Protein AF-A0A9D5V7W6-F1 (afdb_monomer_lite)

Sequence (178 aa):
IGIPRAETVILGLRWGMDGLFDPDGTLIDNRDNGSITAALDDLIGRLHAAGKQVILIGPVAEPGWKIASIIGRRLSFGHPVESSHSAEEATFWPMVDFMKRFGSAIRHFEKRDDLVFVRPDRVQCHQDRCEFLVDGHALFADDTHLAAGELFRYRAMFEAALSPQPGGTNAPRHATRD

Foldseek 3Di:
DPPLPAQEDEDDDAQPDDFDADPVRDGDDCQLNPVVLVVVVVVVVVCVVSNHAYEYEAHADFLQFFLCVVQVVCVVVVHDQVPPVDPSNDQKDFVVVVCNNHVVSVVVVVPDPRHHYFYVQVLQDDDGIRGQADPNDGQANGRGHGDPVNCVSRVVRVCVRPDDDVPPPPDPPDDDDD

Radius of gyration: 19.85 Å; chains: 1; bounding box: 48×43×70 Å

Structure (mmCIF, N/CA/C/O backbone):
data_AF-A0A9D5V7W6-F1
#
_entry.id   AF-A0A9D5V7W6-F1
#
loop_
_atom_site.group_PDB
_atom_site.id
_atom_site.type_symbol
_atom_site.label_atom_id
_atom_site.label_alt_id
_atom_site.label_comp_id
_atom_site.label_asym_id
_atom_site.label_entity_id
_atom_site.label_seq_id
_atom_site.pdbx_PDB_ins_code
_atom_site.Cartn_x
_atom_site.Cartn_y
_atom_site.Cartn_z
_atom_site.occupancy
_atom_site.B_iso_or_equiv
_atom_site.auth_seq_id
_atom_site.auth_comp_id
_atom_site.auth_asym_id
_atom_site.auth_atom_id
_atom_site.pdbx_PDB_model_num
ATOM 1 N N . ILE A 1 1 ? -17.365 9.441 13.542 1.00 54.44 1 ILE A N 1
ATOM 2 C CA . ILE A 1 1 ? -17.509 8.886 12.172 1.00 54.44 1 ILE A CA 1
ATOM 3 C C . ILE A 1 1 ? -18.774 8.034 12.152 1.00 54.44 1 ILE A C 1
ATOM 5 O O . ILE A 1 1 ? -18.866 7.088 12.923 1.00 54.44 1 ILE A O 1
ATOM 9 N N . GLY A 1 2 ? -19.787 8.429 11.376 1.00 55.78 2 GLY A N 1
ATOM 10 C CA . GLY A 1 2 ? -21.109 7.795 11.378 1.00 55.78 2 GLY A CA 1
ATOM 11 C C . GLY A 1 2 ? -21.238 6.712 10.311 1.00 55.78 2 GLY A C 1
ATOM 12 O O . GLY A 1 2 ? -21.860 6.950 9.285 1.00 55.78 2 GLY A O 1
ATOM 13 N N . ILE A 1 3 ? -20.674 5.525 10.554 1.00 72.38 3 ILE A N 1
ATOM 14 C CA . ILE A 1 3 ? -20.956 4.317 9.755 1.00 72.38 3 ILE A CA 1
ATOM 15 C C . ILE A 1 3 ? -21.682 3.322 10.677 1.00 72.38 3 ILE A C 1
ATOM 17 O O . ILE A 1 3 ? -21.074 2.381 11.191 1.00 72.38 3 ILE A O 1
ATOM 21 N N . PRO A 1 4 ? -22.968 3.564 10.997 1.00 73.38 4 PRO A N 1
ATOM 22 C CA . PRO A 1 4 ? -23.631 2.915 12.129 1.00 73.38 4 PRO A CA 1
ATOM 23 C C . PRO A 1 4 ? -23.797 1.403 11.953 1.00 73.38 4 PRO A C 1
ATOM 25 O O . PRO A 1 4 ? -23.795 0.687 12.945 1.00 73.38 4 PRO A O 1
ATOM 28 N N . ARG A 1 5 ? -23.888 0.911 10.711 1.00 85.31 5 ARG A N 1
ATOM 29 C CA . ARG A 1 5 ? -24.142 -0.508 10.405 1.00 85.31 5 ARG A CA 1
ATOM 30 C C . ARG A 1 5 ? -22.902 -1.338 10.070 1.00 85.31 5 ARG A C 1
ATOM 32 O O . ARG A 1 5 ? -23.024 -2.549 9.969 1.00 85.31 5 ARG A O 1
ATOM 39 N N . ALA A 1 6 ? -21.741 -0.720 9.856 1.00 88.50 6 ALA A N 1
ATOM 40 C CA . ALA A 1 6 ? -20.522 -1.484 9.596 1.00 88.50 6 ALA A CA 1
ATOM 41 C C . ALA A 1 6 ? -19.949 -1.986 10.921 1.00 88.50 6 ALA A C 1
ATOM 43 O O . ALA A 1 6 ? -19.787 -1.187 11.836 1.00 88.50 6 ALA A O 1
ATOM 44 N N . GLU A 1 7 ? -19.637 -3.270 11.036 1.00 92.31 7 GLU A N 1
ATOM 45 C CA . GLU A 1 7 ? -18.914 -3.821 12.195 1.00 92.31 7 GLU A CA 1
ATOM 46 C C . GLU A 1 7 ? -17.401 -3.776 11.961 1.00 92.31 7 GLU A C 1
ATOM 48 O O . GLU A 1 7 ? -16.636 -3.427 12.858 1.00 92.31 7 GLU A O 1
ATOM 53 N N . THR A 1 8 ? -16.990 -4.025 10.718 1.00 94.12 8 THR A N 1
ATOM 54 C CA . THR A 1 8 ? -15.598 -4.004 10.269 1.00 94.12 8 THR A CA 1
ATOM 55 C C . THR A 1 8 ? -15.379 -2.859 9.286 1.00 94.12 8 THR A C 1
ATOM 57 O O . THR A 1 8 ? -16.199 -2.624 8.396 1.00 94.12 8 THR A O 1
ATOM 60 N N . VAL A 1 9 ? -14.257 -2.157 9.424 1.00 95.56 9 VAL A N 1
ATOM 61 C CA . VAL A 1 9 ? -13.797 -1.130 8.485 1.00 95.56 9 VAL A CA 1
ATOM 62 C C . VAL A 1 9 ? -12.452 -1.555 7.914 1.00 95.56 9 VAL A C 1
ATOM 64 O O . VAL A 1 9 ? -11.508 -1.816 8.657 1.00 95.56 9 VAL A O 1
A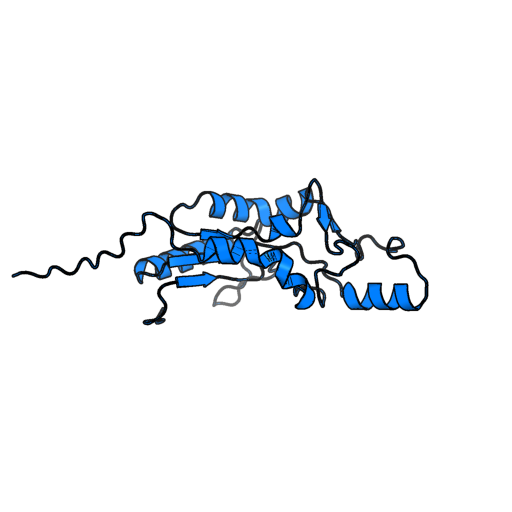TOM 67 N N . ILE A 1 10 ? -12.371 -1.615 6.586 1.00 96.50 10 ILE A N 1
ATOM 68 C CA . ILE A 1 10 ? -11.136 -1.915 5.862 1.00 96.50 10 ILE A CA 1
ATOM 69 C C . ILE A 1 10 ? -10.537 -0.595 5.387 1.00 96.50 10 ILE A C 1
ATOM 71 O O . ILE A 1 10 ? -11.174 0.150 4.642 1.00 96.50 10 ILE A O 1
ATOM 75 N N . LEU A 1 11 ? -9.318 -0.307 5.826 1.00 97.06 11 LEU A N 1
ATOM 76 C CA . LEU A 1 11 ? -8.556 0.870 5.447 1.00 97.06 11 LEU A CA 1
ATOM 77 C C . LEU A 1 11 ? -7.534 0.475 4.383 1.00 97.06 11 LEU A C 1
ATOM 79 O O . LEU A 1 11 ? -6.592 -0.265 4.660 1.00 97.06 11 LEU A O 1
ATOM 83 N N . GLY A 1 12 ? -7.729 0.975 3.167 1.00 93.75 12 GLY A N 1
ATOM 84 C CA . GLY A 1 12 ? -6.766 0.891 2.074 1.00 93.75 12 GLY A CA 1
ATOM 85 C C . GLY A 1 12 ? -6.423 2.293 1.591 1.00 93.75 12 GLY A C 1
ATOM 86 O O . GLY A 1 12 ? -7.313 3.126 1.424 1.00 93.75 12 GLY A O 1
ATOM 87 N N . LEU A 1 13 ? -5.136 2.558 1.392 1.00 92.31 13 LEU A N 1
ATOM 88 C CA . LEU A 1 13 ? -4.634 3.846 0.934 1.00 92.31 13 LEU A CA 1
ATOM 89 C C . LEU A 1 13 ? -3.366 3.672 0.102 1.00 92.31 13 LEU A C 1
ATOM 91 O O . LEU A 1 13 ? -2.679 2.653 0.186 1.00 92.31 13 LEU A O 1
ATOM 95 N N . ARG A 1 14 ? -3.025 4.722 -0.643 1.00 88.56 14 ARG A N 1
ATOM 96 C CA . ARG A 1 14 ? -1.695 4.879 -1.220 1.00 88.56 14 ARG A CA 1
ATOM 97 C C . ARG A 1 14 ? -0.740 5.358 -0.128 1.00 88.56 14 ARG A C 1
ATOM 99 O O . ARG A 1 14 ? -0.950 6.421 0.443 1.00 88.56 14 ARG A O 1
ATOM 106 N N . TRP A 1 15 ? 0.302 4.587 0.169 1.00 89.62 15 TRP A N 1
ATOM 107 C CA . TRP A 1 15 ? 1.247 4.916 1.245 1.00 89.62 15 TRP A CA 1
ATOM 108 C C . TRP A 1 15 ? 2.316 5.924 0.810 1.00 89.62 15 TRP A C 1
ATOM 110 O O . TRP A 1 15 ? 2.730 6.766 1.596 1.00 89.62 15 TRP A O 1
ATOM 120 N N . GLY A 1 16 ? 2.754 5.872 -0.450 1.00 79.31 16 GLY A N 1
ATOM 121 C CA . GLY A 1 16 ? 3.831 6.706 -0.988 1.00 79.31 16 GLY A CA 1
ATOM 122 C C . GLY A 1 16 ? 3.412 8.126 -1.378 1.00 79.31 16 GLY A C 1
ATOM 123 O O . GLY A 1 16 ? 3.782 8.567 -2.460 1.00 79.31 16 GLY A O 1
ATOM 124 N N . MET A 1 17 ? 2.627 8.814 -0.548 1.00 79.31 17 MET A N 1
ATOM 125 C CA . MET A 1 17 ? 2.158 10.170 -0.845 1.00 79.31 17 MET A CA 1
ATOM 126 C C . MET A 1 17 ? 3.249 11.213 -0.597 1.00 79.31 17 MET A C 1
ATOM 128 O O . MET A 1 17 ? 3.720 11.374 0.532 1.00 79.31 17 MET A O 1
ATOM 132 N N . ASP A 1 18 ? 3.582 11.952 -1.651 1.00 76.75 18 ASP A N 1
ATOM 133 C CA . ASP A 1 18 ? 4.323 13.205 -1.561 1.00 76.75 18 ASP A CA 1
ATOM 134 C C . ASP A 1 18 ? 3.327 14.356 -1.386 1.00 76.75 18 ASP A C 1
ATOM 136 O O . ASP A 1 18 ? 2.242 14.338 -1.968 1.00 76.75 18 ASP A O 1
ATOM 140 N N . GLY A 1 19 ? 3.685 15.369 -0.597 1.00 79.12 19 GLY A N 1
ATOM 141 C CA . GLY A 1 19 ? 2.834 16.550 -0.453 1.00 79.12 19 GLY A CA 1
ATOM 142 C C . GLY A 1 19 ? 1.590 16.313 0.403 1.00 79.12 19 GLY A C 1
ATOM 143 O O . GLY A 1 19 ? 0.471 16.474 -0.077 1.00 79.12 19 GLY A O 1
ATOM 144 N N . LEU A 1 20 ? 1.767 15.940 1.673 1.00 87.06 20 LEU A N 1
ATOM 145 C CA . LEU A 1 20 ? 0.678 16.041 2.646 1.00 87.06 20 LEU A CA 1
ATOM 146 C C . LEU A 1 20 ? 0.517 17.505 3.047 1.00 87.06 20 LEU A C 1
ATOM 148 O O . LEU A 1 20 ? 1.512 18.166 3.313 1.00 87.06 20 LEU A O 1
ATOM 152 N N . PHE A 1 21 ? -0.713 18.002 3.112 1.00 89.69 21 PHE A N 1
ATOM 153 C CA . PHE A 1 21 ? -0.991 19.375 3.522 1.00 89.69 21 PHE A CA 1
ATOM 154 C C . PHE A 1 21 ? -1.963 19.387 4.697 1.00 89.69 21 PHE A C 1
ATOM 156 O O . PHE A 1 21 ? -2.864 18.548 4.772 1.00 89.69 21 PHE A O 1
ATOM 163 N N . ASP A 1 22 ? -1.762 20.320 5.620 1.00 87.88 22 ASP A N 1
ATOM 164 C CA . ASP A 1 22 ? -2.703 20.573 6.707 1.00 87.88 22 ASP A CA 1
ATOM 165 C C . ASP A 1 22 ? -3.929 21.377 6.209 1.00 87.88 22 ASP A C 1
ATOM 167 O O . ASP A 1 22 ? -3.977 21.781 5.040 1.00 87.88 22 ASP A O 1
ATOM 171 N N . PRO A 1 23 ? -4.956 21.603 7.054 1.00 91.12 23 PRO A N 1
ATOM 172 C CA . PRO A 1 23 ? -6.138 22.376 6.665 1.00 91.12 23 PRO A CA 1
ATOM 173 C C . PRO A 1 23 ? -5.850 23.820 6.234 1.00 91.12 23 PRO A C 1
ATOM 175 O O . PRO A 1 23 ? -6.659 24.398 5.510 1.00 91.12 23 PRO A O 1
ATOM 178 N N . ASP A 1 24 ? -4.716 24.384 6.650 1.00 94.88 24 ASP A N 1
ATOM 179 C CA . ASP A 1 24 ? -4.280 25.735 6.295 1.00 94.88 24 ASP A CA 1
ATOM 180 C C . ASP A 1 24 ? -3.456 25.749 4.989 1.00 94.88 24 ASP A C 1
ATOM 182 O O . ASP A 1 24 ? -3.056 26.809 4.504 1.00 94.88 24 ASP A O 1
ATOM 186 N N . GLY A 1 25 ? -3.235 24.578 4.379 1.00 92.44 25 GLY A N 1
ATOM 187 C CA . GLY A 1 25 ? -2.475 24.414 3.143 1.00 92.44 25 GLY A CA 1
ATOM 188 C C . GLY A 1 25 ? -0.960 24.363 3.349 1.00 92.44 25 GLY A C 1
ATOM 189 O O . GLY A 1 25 ? -0.209 24.512 2.384 1.00 92.44 25 GLY A O 1
ATOM 190 N N . THR A 1 26 ? -0.487 24.149 4.577 1.00 94.12 26 THR A N 1
ATOM 191 C CA . THR A 1 26 ? 0.941 24.022 4.886 1.00 94.12 26 THR A CA 1
ATOM 192 C C . THR A 1 26 ? 1.425 22.612 4.588 1.00 94.12 26 THR A C 1
ATOM 194 O O . THR A 1 26 ? 0.800 21.633 4.991 1.00 94.12 26 THR A O 1
ATOM 197 N N . LEU A 1 27 ? 2.569 22.499 3.907 1.00 92.12 27 LEU A N 1
ATOM 198 C CA . LEU A 1 27 ? 3.212 21.214 3.639 1.00 92.12 27 LEU A CA 1
ATOM 199 C C . LEU A 1 27 ? 3.644 20.546 4.953 1.00 92.12 27 LEU A C 1
ATOM 201 O O . LEU A 1 27 ? 4.444 21.092 5.713 1.00 92.12 27 LEU A O 1
ATOM 205 N N . ILE A 1 28 ? 3.153 19.335 5.178 1.00 89.88 28 ILE A N 1
ATOM 206 C CA . ILE A 1 28 ? 3.499 18.474 6.300 1.00 89.88 28 ILE A CA 1
ATOM 207 C C . ILE A 1 28 ? 4.682 17.592 5.900 1.00 89.88 28 ILE A C 1
ATOM 209 O O . ILE A 1 28 ? 4.671 16.916 4.869 1.00 89.88 28 ILE A O 1
ATOM 213 N N . ASP A 1 29 ? 5.688 17.548 6.768 1.00 87.50 29 ASP A N 1
ATOM 214 C CA . ASP A 1 29 ? 6.776 16.584 6.665 1.00 87.50 29 ASP A CA 1
ATOM 215 C C . ASP A 1 29 ? 6.252 15.154 6.884 1.00 87.50 29 ASP A C 1
ATOM 217 O O . ASP A 1 29 ? 5.782 14.797 7.965 1.00 87.50 29 ASP A O 1
ATOM 221 N N . ASN A 1 30 ? 6.332 14.324 5.845 1.00 85.69 30 ASN A N 1
ATOM 222 C CA . ASN A 1 30 ? 5.956 12.911 5.890 1.00 85.69 30 ASN A CA 1
ATOM 223 C C . ASN A 1 30 ? 7.168 11.985 5.706 1.00 85.69 30 ASN A C 1
ATOM 225 O O . ASN A 1 30 ? 7.031 10.872 5.189 1.00 85.69 30 ASN A O 1
ATOM 229 N N . ARG A 1 31 ? 8.369 12.426 6.107 1.00 84.88 31 ARG A N 1
ATOM 230 C CA . ARG A 1 31 ? 9.552 11.557 6.127 1.00 84.88 31 ARG A CA 1
ATOM 231 C C . ARG A 1 31 ? 9.245 10.246 6.849 1.00 84.88 31 ARG A C 1
ATOM 233 O O . ARG A 1 31 ? 8.572 10.220 7.881 1.00 84.88 31 ARG A O 1
ATOM 240 N N . ASP A 1 32 ? 9.705 9.154 6.245 1.00 83.12 32 ASP A N 1
ATOM 241 C CA . ASP A 1 32 ? 9.525 7.778 6.720 1.00 83.12 32 ASP A CA 1
ATOM 242 C C . ASP A 1 32 ? 8.067 7.386 7.031 1.00 83.12 32 ASP A C 1
ATOM 244 O O . ASP A 1 32 ? 7.822 6.474 7.823 1.00 83.12 32 ASP A O 1
ATOM 248 N N . ASN A 1 33 ? 7.093 8.052 6.396 1.00 88.44 33 ASN A N 1
ATOM 249 C CA . ASN A 1 33 ? 5.657 7.876 6.623 1.00 88.44 33 ASN A CA 1
ATOM 250 C C . ASN A 1 33 ? 5.185 8.229 8.048 1.00 88.44 33 ASN A C 1
ATOM 252 O O . ASN A 1 33 ? 4.157 7.717 8.497 1.00 88.44 33 ASN A O 1
ATOM 256 N N . GLY A 1 34 ? 5.905 9.088 8.777 1.00 90.75 34 GLY A N 1
ATOM 257 C CA . GLY A 1 34 ? 5.567 9.432 10.164 1.00 90.75 34 GLY A CA 1
ATOM 258 C C . GLY A 1 34 ? 4.182 10.068 10.310 1.00 90.75 34 GLY A C 1
ATOM 259 O O . GLY A 1 34 ? 3.360 9.607 11.102 1.00 90.75 34 GLY A O 1
ATOM 260 N N . SER A 1 35 ? 3.895 11.086 9.500 1.00 91.50 35 SER A N 1
ATOM 261 C CA . SER A 1 35 ? 2.638 11.839 9.575 1.00 91.50 35 SER A CA 1
ATOM 262 C C . SER A 1 35 ? 1.432 11.007 9.145 1.00 91.50 35 SER A C 1
ATOM 264 O O . SER A 1 35 ? 0.408 11.016 9.828 1.00 91.50 35 SER A O 1
ATOM 266 N N . ILE A 1 36 ? 1.554 10.221 8.068 1.00 92.44 36 ILE A N 1
ATOM 267 C CA . ILE A 1 36 ? 0.470 9.317 7.660 1.00 92.44 36 ILE A CA 1
ATOM 268 C C . ILE A 1 36 ? 0.235 8.206 8.693 1.00 92.44 36 ILE A C 1
ATOM 270 O O . ILE A 1 36 ? -0.911 7.855 8.957 1.00 92.44 36 ILE A O 1
ATOM 274 N N . THR A 1 37 ? 1.294 7.705 9.338 1.00 95.12 37 THR A N 1
ATOM 275 C CA . THR A 1 37 ? 1.180 6.716 10.422 1.00 95.12 37 THR A CA 1
ATOM 276 C C . THR A 1 37 ? 0.406 7.292 11.607 1.00 95.12 37 THR A C 1
ATOM 278 O O . THR A 1 37 ? -0.550 6.671 12.063 1.00 95.12 37 THR A O 1
ATOM 281 N N . ALA A 1 38 ? 0.741 8.507 12.050 1.00 94.19 38 ALA A N 1
ATOM 282 C CA . ALA A 1 38 ? 0.033 9.174 13.143 1.00 94.19 38 ALA A CA 1
ATOM 283 C C . ALA A 1 38 ? -1.440 9.470 12.802 1.00 94.19 38 ALA A C 1
ATOM 285 O O . ALA A 1 38 ? -2.325 9.285 13.638 1.00 94.19 38 ALA A O 1
ATOM 286 N N . ALA A 1 39 ? -1.722 9.886 11.564 1.00 93.62 39 ALA A N 1
ATOM 287 C CA . ALA A 1 39 ? -3.089 10.116 11.099 1.00 93.62 39 ALA A CA 1
ATOM 288 C C . ALA A 1 39 ? -3.915 8.818 11.067 1.00 93.62 39 ALA A C 1
ATOM 290 O O . ALA A 1 39 ? -5.088 8.812 11.447 1.00 93.62 39 ALA A O 1
ATOM 291 N N . LEU A 1 40 ? -3.303 7.708 10.646 1.00 96.88 40 LEU A N 1
ATOM 292 C CA . LEU A 1 40 ? -3.928 6.390 10.697 1.00 96.88 40 LEU A CA 1
ATOM 293 C C . LEU A 1 40 ? -4.168 5.940 12.142 1.00 96.88 40 LEU A C 1
ATOM 295 O O . LEU A 1 40 ? -5.251 5.437 12.423 1.00 96.88 40 LEU A O 1
ATOM 299 N N . ASP A 1 41 ? -3.228 6.159 13.064 1.00 98.06 41 ASP A N 1
ATOM 300 C CA . ASP A 1 41 ? -3.423 5.841 14.483 1.00 98.06 41 ASP A CA 1
ATOM 301 C C . ASP A 1 41 ? -4.634 6.576 15.079 1.00 98.06 41 ASP A C 1
ATOM 303 O O . ASP A 1 41 ? -5.474 5.938 15.719 1.00 98.06 41 ASP A O 1
ATOM 307 N N . ASP A 1 42 ? -4.773 7.883 14.823 1.00 97.19 42 ASP A N 1
ATOM 308 C CA . ASP A 1 42 ? -5.940 8.673 15.248 1.00 97.19 42 ASP A CA 1
ATOM 309 C C . ASP A 1 42 ? -7.242 8.140 14.629 1.00 97.19 42 ASP A C 1
ATOM 311 O O . ASP A 1 42 ? -8.228 7.918 15.340 1.00 97.19 42 ASP A O 1
ATOM 315 N N . LEU A 1 43 ? -7.248 7.863 13.320 1.00 96.88 43 LEU A N 1
ATOM 316 C CA . LEU A 1 43 ? -8.414 7.305 12.635 1.00 96.88 43 LEU A CA 1
ATOM 317 C C . LEU A 1 43 ? -8.826 5.953 13.231 1.00 96.88 43 LEU A C 1
ATOM 319 O O . LEU A 1 43 ? -10.005 5.744 13.526 1.00 96.88 43 LEU A O 1
ATOM 323 N N . ILE A 1 44 ? -7.867 5.051 13.434 1.00 97.75 44 ILE A N 1
ATOM 324 C CA . ILE A 1 44 ? -8.100 3.728 14.014 1.00 97.75 44 ILE A CA 1
ATOM 325 C C . ILE A 1 44 ? -8.648 3.870 15.437 1.00 97.75 44 ILE A C 1
ATOM 327 O O . ILE A 1 44 ? -9.660 3.250 15.759 1.00 97.75 44 ILE A O 1
ATOM 331 N N . GLY A 1 45 ? -8.067 4.747 16.263 1.00 97.44 45 GLY A N 1
ATOM 332 C CA . GLY A 1 45 ? -8.563 5.018 17.614 1.00 97.44 45 GLY A CA 1
ATOM 333 C C . GLY A 1 45 ? -10.020 5.492 17.625 1.00 97.44 45 GLY A C 1
ATOM 334 O O . GLY A 1 45 ? -10.833 5.003 18.412 1.00 97.44 45 GLY A O 1
ATOM 335 N N . ARG A 1 46 ? -10.400 6.379 16.696 1.00 96.75 46 ARG A N 1
ATOM 336 C CA . ARG A 1 46 ? -11.793 6.842 16.543 1.00 96.75 46 ARG A CA 1
ATOM 337 C C . ARG A 1 46 ? -12.738 5.738 16.073 1.00 96.75 46 ARG A C 1
ATOM 339 O O . ARG A 1 46 ? -13.903 5.732 16.471 1.00 96.75 46 ARG A O 1
ATOM 346 N N . LEU A 1 47 ? -12.270 4.825 15.223 1.00 96.44 47 LEU A N 1
ATOM 347 C CA . LEU A 1 47 ? -13.046 3.669 14.770 1.00 96.44 47 LEU A CA 1
ATOM 348 C C . LEU A 1 47 ? -13.251 2.661 15.910 1.00 96.44 47 LEU A C 1
ATOM 350 O O . LEU A 1 47 ? -14.382 2.230 16.133 1.00 96.44 47 LEU A O 1
ATOM 354 N N . HIS A 1 48 ? -12.212 2.371 16.696 1.00 95.62 48 HIS A N 1
ATOM 355 C CA . HIS A 1 48 ? -12.308 1.521 17.887 1.00 95.62 48 HIS A CA 1
ATOM 356 C C . HIS A 1 48 ? -13.247 2.117 18.940 1.00 95.62 48 HIS A C 1
ATOM 358 O O . HIS A 1 48 ? -14.119 1.417 19.451 1.00 95.62 48 HIS A O 1
ATOM 364 N N . ALA A 1 49 ? -13.160 3.427 19.200 1.00 95.38 49 ALA A N 1
ATOM 365 C CA . ALA A 1 49 ? -14.081 4.124 20.101 1.00 95.38 49 ALA A CA 1
ATOM 366 C C . ALA A 1 49 ? -15.548 4.059 19.629 1.00 95.38 49 ALA A C 1
ATOM 368 O O . ALA A 1 49 ? -16.469 4.139 20.439 1.00 95.38 49 ALA A O 1
ATOM 369 N N . ALA A 1 50 ? -15.773 3.880 18.324 1.00 94.50 50 ALA A N 1
ATOM 370 C CA . ALA A 1 50 ? -17.088 3.654 17.727 1.00 94.50 50 ALA A CA 1
ATOM 371 C C . ALA A 1 50 ? -17.483 2.161 17.642 1.00 94.50 50 ALA A C 1
ATOM 373 O O . ALA A 1 50 ? -18.454 1.825 16.956 1.00 94.50 50 ALA A O 1
ATOM 374 N N . GLY A 1 51 ? -16.735 1.271 18.304 1.00 93.31 51 GLY A N 1
ATOM 375 C CA . GLY A 1 51 ? -16.994 -0.169 18.362 1.00 93.31 51 GLY A CA 1
ATOM 376 C C . GLY A 1 51 ? -16.709 -0.913 17.058 1.00 93.31 51 GLY A C 1
ATOM 377 O O . GLY A 1 51 ? -17.338 -1.936 16.803 1.00 93.31 51 GLY A O 1
ATOM 378 N N . LYS A 1 52 ? -15.831 -0.384 16.197 1.00 94.12 52 LYS A N 1
ATOM 379 C CA . LYS A 1 52 ? -15.480 -1.013 14.916 1.00 94.12 52 LYS A CA 1
ATOM 380 C C . LYS A 1 52 ? -14.249 -1.893 15.062 1.00 94.12 52 LYS A C 1
ATOM 382 O O . LYS A 1 52 ? -13.305 -1.511 15.742 1.00 94.12 52 LYS A O 1
ATOM 387 N N . GLN A 1 53 ? -14.236 -3.020 14.361 1.00 95.06 53 GLN A N 1
ATOM 388 C CA . GLN A 1 53 ? -13.007 -3.750 14.062 1.00 95.06 53 GLN A CA 1
ATOM 389 C C . GLN A 1 53 ? -12.321 -3.096 12.864 1.00 95.06 53 GLN A C 1
ATOM 391 O O . GLN A 1 53 ? -12.994 -2.712 11.903 1.00 95.06 53 GLN A O 1
ATOM 396 N N . VAL A 1 54 ? -10.996 -2.979 12.898 1.00 96.81 54 VAL A N 1
ATOM 397 C CA . VAL A 1 54 ? -10.239 -2.363 11.806 1.00 96.81 54 VAL A CA 1
ATOM 398 C C . VAL A 1 54 ? -9.299 -3.369 11.158 1.00 96.81 54 VAL A C 1
ATOM 400 O O . VAL A 1 54 ? -8.538 -4.068 11.826 1.00 96.81 54 VAL A O 1
ATOM 403 N N . ILE A 1 55 ? -9.351 -3.410 9.830 1.00 97.88 55 ILE A N 1
ATOM 404 C CA . ILE A 1 55 ? -8.384 -4.100 8.983 1.00 97.88 55 ILE A CA 1
ATOM 405 C C . ILE A 1 55 ? -7.609 -3.022 8.233 1.00 97.88 55 ILE A C 1
ATOM 407 O O . ILE A 1 55 ? -8.209 -2.230 7.510 1.00 97.88 55 ILE A O 1
ATOM 411 N N . LEU A 1 56 ? -6.290 -2.981 8.389 1.00 98.12 56 LEU A N 1
ATOM 412 C CA . LEU A 1 56 ? -5.429 -2.044 7.672 1.00 98.12 56 LEU A CA 1
ATOM 413 C C . LEU A 1 56 ? -4.647 -2.782 6.587 1.00 98.12 56 LEU A C 1
ATOM 415 O O . LEU A 1 56 ? -3.956 -3.760 6.867 1.00 98.12 56 LEU A O 1
ATOM 419 N N . ILE A 1 57 ? -4.731 -2.292 5.355 1.00 98.12 57 ILE A N 1
ATOM 420 C CA . ILE A 1 57 ? -3.977 -2.809 4.215 1.00 98.12 57 ILE A CA 1
ATOM 421 C C . ILE A 1 57 ? -2.650 -2.059 4.121 1.00 98.12 57 ILE A C 1
ATOM 423 O O . ILE A 1 57 ? -2.614 -0.842 3.919 1.00 98.12 57 ILE A O 1
ATOM 427 N N . GLY A 1 58 ? -1.555 -2.799 4.274 1.00 97.12 58 GLY A N 1
ATOM 428 C CA . GLY A 1 58 ? -0.198 -2.291 4.143 1.00 97.12 58 GLY A CA 1
ATOM 429 C C . GLY A 1 58 ? 0.187 -1.893 2.712 1.00 97.12 58 GLY A C 1
ATOM 430 O O . GLY A 1 58 ? -0.594 -2.055 1.773 1.00 97.12 58 GLY A O 1
ATOM 431 N N . PRO A 1 59 ? 1.396 -1.344 2.542 1.00 96.62 59 PRO A N 1
ATOM 432 C CA . PRO A 1 59 ? 1.880 -0.861 1.255 1.00 96.62 59 PRO A CA 1
ATOM 433 C C . PRO A 1 59 ? 2.209 -1.992 0.280 1.00 96.62 59 PRO A C 1
ATOM 435 O O . PRO A 1 59 ? 2.478 -3.121 0.679 1.00 96.62 59 PRO A O 1
ATOM 438 N N . VAL A 1 60 ? 2.255 -1.633 -1.001 1.00 96.06 60 VAL A N 1
ATOM 439 C CA . VAL A 1 60 ? 2.846 -2.400 -2.107 1.00 96.06 60 VAL A CA 1
ATOM 440 C C . VAL A 1 60 ? 3.898 -1.525 -2.796 1.00 96.06 60 VAL A C 1
ATOM 442 O O . VAL A 1 60 ? 3.839 -0.297 -2.693 1.00 96.06 60 VAL A O 1
ATOM 445 N N . ALA A 1 61 ? 4.883 -2.128 -3.459 1.00 95.44 61 ALA A N 1
ATOM 446 C CA . ALA A 1 61 ? 5.802 -1.379 -4.311 1.00 95.44 61 ALA A CA 1
ATOM 447 C C . ALA A 1 61 ? 5.072 -0.991 -5.603 1.00 95.44 61 ALA A C 1
ATOM 449 O O . ALA A 1 61 ? 4.432 -1.836 -6.224 1.00 95.44 61 ALA A O 1
ATOM 450 N N . GLU A 1 62 ? 5.174 0.266 -6.022 1.00 93.94 62 GLU A N 1
ATOM 451 C CA . GLU A 1 62 ? 4.547 0.760 -7.252 1.00 93.94 62 GLU A CA 1
ATOM 452 C C . GLU A 1 62 ? 5.611 0.890 -8.350 1.00 93.94 62 GLU A C 1
ATOM 454 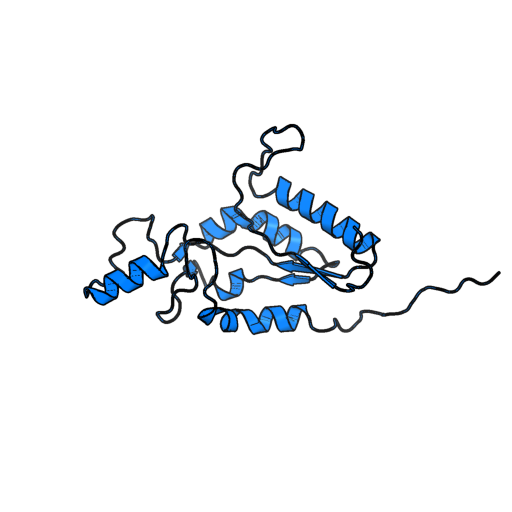O O . GLU A 1 62 ? 6.700 1.392 -8.061 1.00 93.94 62 GLU A O 1
ATOM 459 N N . PRO A 1 63 ? 5.329 0.491 -9.604 1.00 92.81 63 PRO A N 1
ATOM 460 C CA . PRO A 1 63 ? 6.298 0.634 -10.684 1.00 92.81 63 PRO A CA 1
ATOM 461 C C . PRO A 1 63 ? 6.600 2.102 -10.995 1.00 92.81 63 PRO A C 1
ATOM 463 O O . PRO A 1 63 ? 7.742 2.430 -11.297 1.00 92.81 63 PRO A O 1
ATOM 466 N N . GLY A 1 64 ? 5.607 2.997 -10.916 1.00 91.00 64 GLY A N 1
ATOM 467 C CA . GLY A 1 64 ? 5.774 4.409 -11.283 1.00 91.00 64 GLY A CA 1
ATOM 468 C C . GLY A 1 64 ? 5.829 4.662 -12.797 1.00 91.00 64 GLY A C 1
ATOM 469 O O . GLY A 1 64 ? 6.057 5.788 -13.230 1.00 91.00 64 GLY A O 1
ATOM 470 N N . TRP A 1 65 ? 5.590 3.632 -13.612 1.00 91.38 65 TRP A N 1
ATOM 471 C CA . TRP A 1 65 ? 5.476 3.707 -15.068 1.00 91.38 65 TRP A CA 1
ATOM 472 C C . TRP A 1 65 ? 4.455 2.682 -15.575 1.00 91.38 65 TRP A C 1
ATOM 474 O O . TRP A 1 65 ? 4.133 1.710 -14.895 1.00 91.38 65 TRP A O 1
ATOM 484 N N . LYS A 1 66 ? 3.933 2.889 -16.792 1.00 91.94 66 LYS A N 1
ATOM 485 C CA . LYS A 1 66 ? 2.851 2.081 -17.388 1.00 91.94 66 LYS A CA 1
ATOM 486 C C . LYS A 1 66 ? 3.338 0.699 -17.848 1.00 91.94 66 LYS A C 1
ATOM 488 O O . LYS A 1 66 ? 3.377 0.425 -19.052 1.00 91.94 66 LYS A O 1
ATOM 493 N N . ILE A 1 67 ? 3.696 -0.164 -16.899 1.00 90.81 67 ILE A N 1
ATOM 494 C CA . ILE A 1 67 ? 4.388 -1.432 -17.147 1.00 90.81 67 ILE A CA 1
ATOM 495 C C . ILE A 1 67 ? 3.668 -2.333 -18.147 1.00 90.81 67 ILE A C 1
ATOM 497 O O . ILE A 1 67 ? 4.266 -2.720 -19.150 1.00 90.81 67 ILE A O 1
ATOM 501 N N . ALA A 1 68 ? 2.371 -2.587 -17.960 1.00 91.19 68 ALA A N 1
ATOM 502 C CA . ALA A 1 68 ? 1.599 -3.433 -18.869 1.00 91.19 68 ALA A CA 1
ATOM 503 C C . ALA A 1 68 ? 1.593 -2.890 -20.310 1.00 91.19 68 ALA A C 1
ATOM 505 O O . ALA A 1 68 ? 1.785 -3.640 -21.268 1.00 91.19 68 ALA A O 1
ATOM 506 N N . SER A 1 69 ? 1.432 -1.572 -20.472 1.00 90.81 69 SER A N 1
ATOM 507 C CA . SER A 1 69 ? 1.410 -0.925 -21.789 1.00 90.81 69 SER A CA 1
ATOM 508 C C . SER A 1 69 ? 2.772 -0.982 -22.484 1.00 90.81 69 SER A C 1
ATOM 510 O O . SER A 1 69 ? 2.849 -1.300 -23.673 1.00 90.81 69 SER A O 1
ATOM 512 N N . ILE A 1 70 ? 3.851 -0.690 -21.757 1.00 90.00 70 ILE A N 1
ATOM 513 C CA . ILE A 1 70 ? 5.200 -0.642 -22.327 1.00 90.00 70 ILE A CA 1
ATOM 514 C C . ILE A 1 70 ? 5.713 -2.053 -22.628 1.00 90.00 70 ILE A C 1
ATOM 516 O O . ILE A 1 70 ? 6.192 -2.289 -23.740 1.00 90.00 70 ILE A O 1
ATOM 520 N N . ILE A 1 71 ? 5.558 -3.002 -21.701 1.00 89.44 71 ILE A N 1
ATOM 521 C CA . ILE A 1 71 ? 5.973 -4.395 -21.906 1.00 89.44 71 ILE A CA 1
ATOM 522 C C . ILE A 1 71 ? 5.151 -5.056 -23.014 1.00 89.44 71 ILE A C 1
ATOM 524 O O . ILE A 1 71 ? 5.731 -5.651 -23.922 1.00 89.44 71 ILE A O 1
ATOM 528 N N . GLY A 1 72 ? 3.824 -4.885 -23.020 1.00 89.75 72 GLY A N 1
ATOM 529 C CA . GLY A 1 72 ? 2.967 -5.436 -24.074 1.00 89.75 72 GLY A CA 1
ATOM 530 C C . GLY A 1 72 ? 3.363 -4.945 -25.471 1.00 89.75 72 GLY A C 1
ATOM 531 O O . GLY A 1 72 ? 3.446 -5.731 -26.419 1.00 89.75 72 GLY A O 1
ATOM 532 N N . ARG A 1 73 ? 3.699 -3.656 -25.602 1.00 90.62 73 ARG A N 1
ATOM 533 C CA . ARG A 1 73 ? 4.202 -3.085 -26.858 1.00 90.62 73 ARG A CA 1
ATOM 534 C C . ARG A 1 73 ? 5.566 -3.656 -27.254 1.00 90.62 73 ARG A C 1
ATOM 536 O O . ARG A 1 73 ? 5.751 -3.988 -28.419 1.00 90.62 73 ARG A O 1
ATOM 543 N N . ARG A 1 74 ? 6.508 -3.786 -26.312 1.00 88.44 74 ARG A N 1
ATOM 544 C CA . ARG A 1 74 ? 7.837 -4.371 -26.572 1.00 88.44 74 ARG A CA 1
ATOM 545 C C . ARG A 1 74 ? 7.716 -5.794 -27.112 1.00 88.44 74 ARG A C 1
ATOM 547 O O . ARG A 1 74 ? 8.268 -6.084 -28.170 1.00 88.44 74 ARG A O 1
ATOM 554 N N . LEU A 1 75 ? 6.918 -6.625 -26.445 1.00 88.81 75 LEU A N 1
ATOM 555 C CA . LEU A 1 75 ? 6.645 -7.998 -26.869 1.00 88.81 75 LEU A CA 1
ATOM 556 C C . LEU A 1 75 ? 6.018 -8.053 -28.268 1.00 88.81 75 LEU A C 1
ATOM 558 O O . LEU A 1 75 ? 6.444 -8.852 -29.097 1.00 88.81 75 LEU A O 1
ATOM 562 N N . SER A 1 76 ? 5.071 -7.156 -28.564 1.00 92.00 76 SER A N 1
ATOM 563 C CA . SER A 1 76 ? 4.419 -7.078 -29.883 1.00 92.00 76 SER A CA 1
ATOM 564 C C . SER A 1 76 ? 5.390 -6.750 -31.025 1.00 92.00 76 SER A C 1
ATOM 566 O O . SER A 1 76 ? 5.136 -7.118 -32.169 1.00 92.00 76 SER A O 1
ATOM 568 N N . PHE A 1 77 ? 6.506 -6.081 -30.724 1.00 92.19 77 PHE A N 1
ATOM 569 C CA . PHE A 1 77 ? 7.568 -5.761 -31.682 1.00 92.19 77 PHE A CA 1
ATOM 570 C C . PHE A 1 77 ? 8.787 -6.697 -31.586 1.00 92.19 77 PHE A C 1
ATOM 572 O O . PHE A 1 77 ? 9.810 -6.434 -32.214 1.00 92.19 77 PHE A O 1
ATOM 579 N N . GLY A 1 78 ? 8.699 -7.793 -30.824 1.00 89.56 78 GLY A N 1
ATOM 580 C CA . GLY A 1 78 ? 9.785 -8.770 -30.689 1.00 89.56 78 GLY A CA 1
ATOM 581 C C . GLY A 1 78 ? 10.970 -8.291 -29.844 1.00 89.56 78 GLY A C 1
ATOM 582 O O . GLY A 1 78 ? 12.054 -8.867 -29.930 1.00 89.56 78 GLY A O 1
ATOM 583 N N . HIS A 1 79 ? 10.790 -7.247 -29.030 1.00 88.00 79 HIS A N 1
ATOM 584 C CA . HIS A 1 79 ? 11.810 -6.799 -28.087 1.00 88.00 79 HIS A CA 1
ATOM 585 C C . HIS A 1 79 ? 11.756 -7.621 -26.789 1.00 88.00 79 HIS A C 1
ATOM 587 O O . HIS A 1 79 ? 10.661 -7.856 -26.267 1.00 88.00 79 HIS A O 1
ATOM 593 N N . PRO A 1 80 ? 12.912 -8.027 -26.230 1.00 82.56 80 PRO A N 1
ATOM 594 C CA . PRO A 1 80 ? 12.946 -8.729 -24.955 1.00 82.56 80 PRO A CA 1
ATOM 595 C C . PRO A 1 80 ? 12.473 -7.826 -23.802 1.00 82.56 80 PRO A C 1
ATOM 597 O O . PRO A 1 80 ? 12.661 -6.610 -23.806 1.00 82.56 80 PRO A O 1
ATOM 600 N N . VAL A 1 81 ? 11.856 -8.435 -22.788 1.00 78.38 81 VAL A N 1
ATOM 601 C CA . VAL A 1 81 ? 11.372 -7.743 -21.576 1.00 78.38 81 VAL A CA 1
ATOM 602 C C . VAL A 1 81 ? 12.540 -7.190 -20.756 1.00 78.38 81 VAL A C 1
ATOM 604 O O . VAL A 1 81 ? 12.476 -6.080 -20.237 1.00 78.38 81 VAL A O 1
ATOM 607 N N . GLU A 1 82 ? 13.630 -7.952 -20.702 1.00 69.69 82 GLU A N 1
ATOM 608 C CA . GLU A 1 82 ? 14.837 -7.666 -19.921 1.00 69.69 82 GLU A CA 1
ATOM 609 C C . GLU A 1 82 ? 15.647 -6.487 -20.467 1.00 69.69 82 GLU A C 1
ATOM 611 O O . GLU A 1 82 ? 16.470 -5.927 -19.748 1.00 69.69 82 GLU A O 1
ATOM 616 N N . SER A 1 83 ? 15.406 -6.052 -21.711 1.00 55.31 83 SER A N 1
ATOM 617 C CA . SER A 1 83 ? 16.102 -4.897 -22.291 1.00 55.31 83 SER A CA 1
ATOM 618 C C . SER A 1 83 ? 15.550 -3.565 -21.791 1.00 55.31 83 SER A C 1
ATOM 620 O O . SER A 1 83 ? 15.521 -2.590 -22.544 1.00 55.31 83 SER A O 1
ATOM 622 N N . SER A 1 84 ? 15.030 -3.509 -20.563 1.00 58.12 84 SER A N 1
ATOM 623 C CA . SER A 1 84 ? 14.711 -2.245 -19.903 1.00 58.12 84 SER A CA 1
ATOM 624 C C . SER A 1 84 ? 15.918 -1.312 -20.052 1.00 58.12 84 SER A C 1
ATOM 626 O O . SER A 1 84 ? 17.045 -1.669 -19.712 1.00 58.12 84 SER A O 1
ATOM 628 N N . HIS A 1 85 ? 15.703 -0.170 -20.709 1.00 53.72 85 HIS A N 1
ATOM 629 C CA . HIS A 1 85 ? 16.795 0.693 -21.172 1.00 53.72 85 HIS A CA 1
ATOM 630 C C . HIS A 1 85 ? 17.162 1.758 -20.130 1.00 53.72 85 HIS A C 1
ATOM 632 O O . HIS A 1 85 ? 18.116 2.508 -20.330 1.00 53.72 85 HIS A O 1
ATOM 638 N N . SER A 1 86 ? 16.426 1.819 -19.019 1.00 65.75 86 SER A N 1
ATOM 639 C CA . SER A 1 86 ? 16.649 2.756 -17.927 1.00 65.75 86 SER A CA 1
ATOM 640 C C . SER A 1 86 ? 16.325 2.099 -16.587 1.00 65.75 86 SER A C 1
ATOM 642 O O . SER A 1 86 ? 15.457 1.235 -16.489 1.00 65.75 86 SER A O 1
ATOM 644 N N . ALA A 1 87 ? 16.997 2.550 -15.525 1.00 64.94 87 ALA A N 1
ATOM 645 C CA . ALA A 1 87 ? 16.649 2.167 -14.155 1.00 64.94 87 ALA A CA 1
ATOM 646 C C . ALA A 1 87 ? 15.194 2.539 -13.792 1.00 64.94 87 ALA A C 1
ATOM 648 O O . ALA A 1 87 ? 14.608 1.941 -12.896 1.00 64.94 87 ALA A O 1
ATOM 649 N N . GLU A 1 88 ? 14.609 3.501 -14.512 1.00 68.25 88 GLU A N 1
ATOM 650 C CA . GLU A 1 88 ? 13.229 3.968 -14.354 1.00 68.25 88 GLU A CA 1
ATOM 651 C C . GLU A 1 88 ? 12.192 2.953 -14.867 1.00 68.25 88 GLU A C 1
ATOM 653 O O . GLU A 1 88 ? 11.063 2.957 -14.392 1.00 68.25 88 GLU A O 1
ATOM 658 N N . GLU A 1 89 ? 12.569 2.051 -15.782 1.00 77.56 89 GLU A N 1
ATOM 659 C CA . GLU A 1 89 ? 11.713 0.971 -16.297 1.00 77.56 89 GLU A CA 1
ATOM 660 C C . GLU A 1 89 ? 12.091 -0.394 -15.689 1.00 77.56 89 GLU A C 1
ATOM 662 O O . GLU A 1 89 ? 11.958 -1.443 -16.331 1.00 77.56 89 GLU A O 1
ATOM 667 N N . ALA A 1 90 ? 12.638 -0.412 -14.471 1.00 84.88 90 ALA A N 1
ATOM 668 C CA . ALA A 1 90 ? 12.934 -1.662 -13.781 1.00 84.88 90 ALA A CA 1
ATOM 669 C C . ALA A 1 90 ? 11.642 -2.464 -13.550 1.00 84.88 90 ALA A C 1
ATOM 671 O O . ALA A 1 90 ? 10.602 -1.917 -13.177 1.00 84.88 90 ALA A O 1
ATOM 672 N N . THR A 1 91 ? 11.708 -3.782 -13.751 1.00 90.19 91 THR A N 1
ATOM 673 C CA . THR A 1 91 ? 10.570 -4.696 -13.543 1.00 90.19 91 THR A CA 1
ATOM 674 C C . THR A 1 91 ? 10.404 -5.109 -12.084 1.00 90.19 91 THR A C 1
ATOM 676 O O . THR A 1 91 ? 9.539 -5.925 -11.783 1.00 90.19 91 THR A O 1
ATOM 679 N N . PHE A 1 92 ? 11.226 -4.560 -11.190 1.00 92.94 92 PHE A N 1
ATOM 680 C CA . PHE A 1 92 ? 11.175 -4.787 -9.755 1.00 92.94 92 PHE A CA 1
ATOM 681 C C . PHE A 1 92 ? 11.764 -3.595 -8.997 1.00 92.94 92 PHE A C 1
ATOM 683 O O . PHE A 1 92 ? 12.540 -2.808 -9.547 1.00 92.94 92 PHE A O 1
ATOM 690 N N . TRP A 1 93 ? 11.457 -3.513 -7.706 1.00 93.56 93 TRP A N 1
ATOM 691 C CA . TRP A 1 93 ? 12.206 -2.708 -6.740 1.00 93.56 93 TRP A CA 1
ATOM 692 C C . TRP A 1 93 ? 13.087 -3.584 -5.855 1.00 93.56 93 TRP A C 1
ATOM 694 O O . TRP A 1 93 ? 12.637 -4.649 -5.426 1.00 93.56 93 TRP A O 1
ATOM 704 N N . PRO A 1 94 ? 14.309 -3.149 -5.505 1.00 95.12 94 PRO A N 1
ATOM 705 C CA . PRO A 1 94 ? 15.057 -3.782 -4.431 1.00 95.12 94 PRO A CA 1
ATOM 706 C C . PRO A 1 94 ? 14.261 -3.737 -3.119 1.00 95.12 94 PRO A C 1
ATOM 708 O O . PRO A 1 94 ? 13.760 -2.688 -2.708 1.00 95.12 94 PRO A O 1
ATOM 711 N N . MET A 1 95 ? 14.188 -4.865 -2.411 1.00 96.06 95 MET A N 1
ATOM 712 C CA . MET A 1 95 ? 13.512 -4.967 -1.111 1.00 96.06 95 MET A CA 1
ATOM 713 C C . MET A 1 95 ? 14.080 -3.962 -0.099 1.00 96.06 95 MET A C 1
ATOM 715 O O . MET A 1 95 ? 13.350 -3.424 0.731 1.00 96.06 95 MET A O 1
ATOM 719 N N . VAL A 1 96 ? 15.382 -3.670 -0.172 1.00 96.38 96 VAL A N 1
ATOM 720 C CA . VAL A 1 96 ? 16.020 -2.663 0.686 1.00 96.38 96 VAL A CA 1
ATOM 721 C C . VAL A 1 96 ? 15.414 -1.272 0.490 1.00 96.38 96 VAL A C 1
ATOM 723 O O . VAL A 1 96 ? 15.182 -0.576 1.476 1.00 96.38 96 VAL A O 1
ATOM 726 N N . ASP A 1 97 ? 15.080 -0.893 -0.743 1.00 94.94 97 ASP A N 1
ATOM 727 C CA . ASP A 1 97 ? 14.480 0.407 -1.048 1.00 94.94 97 ASP A CA 1
ATOM 728 C C . ASP A 1 97 ? 13.014 0.446 -0.614 1.00 94.94 97 ASP A C 1
ATOM 730 O O . ASP A 1 97 ? 12.571 1.422 -0.001 1.00 94.94 97 ASP A O 1
ATOM 734 N N . PHE A 1 98 ? 12.286 -0.656 -0.821 1.00 9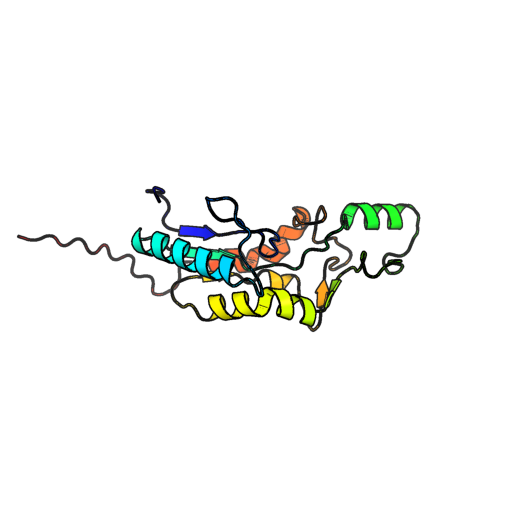5.94 98 PHE A N 1
ATOM 735 C CA . PHE A 1 98 ? 10.933 -0.822 -0.292 1.00 95.94 98 PHE A CA 1
ATOM 736 C C . PHE A 1 98 ? 10.907 -0.666 1.238 1.00 95.94 98 PHE A C 1
ATOM 738 O O . PHE A 1 98 ? 10.132 0.125 1.777 1.00 95.94 98 PHE A O 1
ATOM 745 N N . MET A 1 99 ? 11.803 -1.351 1.953 1.00 95.81 99 MET A N 1
ATOM 746 C CA . MET A 1 99 ? 11.876 -1.295 3.415 1.00 95.81 99 MET A CA 1
ATOM 747 C C . MET A 1 99 ? 12.435 0.024 3.941 1.00 95.81 99 MET A C 1
ATOM 749 O O . MET A 1 99 ? 12.045 0.452 5.029 1.00 95.81 99 MET A O 1
ATOM 753 N N . LYS A 1 100 ? 13.307 0.697 3.189 1.00 94.75 100 LYS A N 1
ATOM 754 C CA . LYS A 1 100 ? 13.725 2.065 3.500 1.00 94.75 100 LYS A CA 1
ATOM 755 C C . LYS A 1 100 ? 12.527 3.008 3.457 1.00 94.75 100 LYS A C 1
ATOM 757 O O . LYS A 1 100 ? 12.363 3.804 4.373 1.00 94.75 100 LYS A O 1
ATOM 762 N N . ARG A 1 101 ? 11.668 2.885 2.440 1.00 93.25 101 ARG A N 1
ATOM 763 C CA . ARG A 1 101 ? 10.490 3.744 2.286 1.00 93.25 101 ARG A CA 1
ATOM 764 C C . ARG A 1 101 ? 9.387 3.413 3.290 1.00 93.25 101 ARG A C 1
ATOM 766 O O . ARG A 1 101 ? 8.854 4.313 3.924 1.00 93.25 101 ARG A O 1
ATOM 773 N N . PHE A 1 102 ? 9.039 2.140 3.447 1.00 96.06 102 PHE A N 1
ATOM 774 C CA . PHE A 1 102 ? 7.819 1.722 4.149 1.00 96.06 102 PHE A CA 1
ATOM 775 C C . PHE A 1 102 ? 8.056 0.953 5.448 1.00 96.06 102 PHE A C 1
ATOM 777 O O . PHE A 1 102 ? 7.122 0.720 6.215 1.00 96.06 102 PHE A O 1
ATOM 784 N N . GLY A 1 103 ? 9.298 0.564 5.735 1.00 96.06 103 GLY A N 1
ATOM 785 C CA . GLY A 1 103 ? 9.605 -0.341 6.837 1.00 96.06 103 GLY A CA 1
ATOM 786 C C . GLY A 1 103 ? 9.248 0.212 8.213 1.00 96.06 103 GLY A C 1
ATOM 787 O O . GLY A 1 103 ? 8.919 -0.572 9.099 1.00 96.06 103 GLY A O 1
ATOM 788 N N . SER A 1 104 ? 9.292 1.535 8.406 1.00 95.81 104 SER A N 1
ATOM 789 C CA . SER A 1 104 ? 8.874 2.160 9.669 1.00 95.81 104 SER A CA 1
ATOM 790 C C . SER A 1 104 ? 7.383 1.928 9.940 1.00 95.81 104 SER A C 1
ATOM 792 O O . SER A 1 104 ? 7.036 1.320 10.952 1.00 95.81 104 SER A O 1
ATOM 794 N N . ALA A 1 105 ? 6.522 2.296 8.985 1.00 96.12 105 ALA A N 1
ATOM 795 C CA . ALA A 1 105 ? 5.076 2.095 9.071 1.00 96.12 105 ALA A CA 1
ATOM 796 C C . ALA A 1 105 ? 4.701 0.609 9.188 1.00 96.12 105 ALA A C 1
ATOM 798 O O . ALA A 1 105 ? 3.902 0.240 10.044 1.00 96.12 105 ALA A O 1
ATOM 799 N N . ILE A 1 106 ? 5.331 -0.263 8.391 1.00 97.69 106 ILE A N 1
ATOM 800 C CA . ILE A 1 106 ? 5.118 -1.715 8.476 1.00 97.69 106 ILE A CA 1
ATOM 801 C C . ILE A 1 106 ? 5.401 -2.220 9.895 1.00 97.69 106 ILE A C 1
ATOM 803 O O . ILE A 1 106 ? 4.544 -2.855 10.501 1.00 97.69 106 ILE A O 1
ATOM 807 N N . ARG A 1 107 ? 6.581 -1.912 10.451 1.00 97.88 107 ARG A N 1
ATOM 808 C CA . ARG A 1 107 ? 6.958 -2.367 11.800 1.00 97.88 107 ARG A CA 1
ATOM 809 C C . ARG A 1 107 ? 6.068 -1.782 12.890 1.00 97.88 107 ARG A C 1
ATOM 811 O O . ARG A 1 107 ? 5.931 -2.410 13.935 1.00 97.88 107 ARG A O 1
ATOM 818 N N . HIS A 1 108 ? 5.533 -0.581 12.685 1.00 97.88 108 HIS A N 1
ATOM 819 C CA . HIS A 1 108 ? 4.582 0.039 13.603 1.00 97.88 108 HIS A CA 1
ATOM 820 C C . HIS A 1 108 ? 3.274 -0.752 13.646 1.00 97.88 108 HIS A C 1
ATOM 822 O O . HIS A 1 108 ? 2.897 -1.247 14.706 1.00 97.88 108 HIS A O 1
ATOM 828 N N . PHE A 1 109 ? 2.631 -0.957 12.495 1.00 98.06 109 PHE A N 1
ATOM 829 C CA . PHE A 1 109 ? 1.331 -1.630 12.434 1.00 98.06 109 PHE A CA 1
ATOM 830 C C . PHE A 1 109 ? 1.408 -3.144 12.667 1.00 98.06 109 PHE A C 1
ATOM 832 O O . PHE A 1 109 ? 0.456 -3.712 13.187 1.00 98.06 109 PHE A O 1
ATOM 839 N N . GLU A 1 110 ? 2.541 -3.799 12.391 1.00 97.50 110 GLU A N 1
ATOM 840 C CA . GLU A 1 110 ? 2.747 -5.212 12.760 1.00 97.50 110 GLU A CA 1
ATOM 841 C C . GLU A 1 110 ? 2.795 -5.460 14.270 1.00 97.50 110 GLU A C 1
ATOM 843 O O . GLU A 1 110 ? 2.548 -6.580 14.710 1.00 97.50 110 GLU A O 1
ATOM 848 N N . LYS A 1 111 ? 3.150 -4.449 15.069 1.00 97.62 111 LYS A N 1
ATOM 849 C CA . LYS A 1 111 ? 3.232 -4.577 16.531 1.00 97.62 111 LYS A CA 1
ATOM 850 C C . LYS A 1 111 ? 1.900 -4.330 17.231 1.00 97.62 111 LYS A C 1
ATOM 852 O O . LYS A 1 111 ? 1.826 -4.532 18.441 1.00 97.62 111 LYS A O 1
ATOM 857 N N . ARG A 1 112 ? 0.889 -3.855 16.506 1.00 97.00 112 ARG A N 1
ATOM 858 C CA . ARG A 1 112 ? -0.433 -3.575 17.062 1.00 97.00 112 ARG A CA 1
ATOM 859 C C . ARG A 1 112 ? -1.233 -4.868 17.166 1.00 97.00 112 ARG A C 1
ATOM 861 O O . ARG A 1 112 ? -1.315 -5.628 16.208 1.00 97.00 112 ARG A O 1
ATOM 868 N N . ASP A 1 113 ? -1.819 -5.098 18.332 1.00 96.00 113 ASP A N 1
ATOM 869 C CA . ASP A 1 113 ? -2.685 -6.241 18.637 1.00 96.00 113 ASP A CA 1
ATOM 870 C C . ASP A 1 113 ? -4.179 -5.895 18.543 1.00 96.00 113 ASP A C 1
ATOM 872 O O . ASP A 1 113 ? -5.032 -6.780 18.588 1.00 96.00 113 ASP A O 1
ATOM 876 N N . ASP A 1 114 ? -4.500 -4.612 18.373 1.00 95.38 114 ASP A N 1
ATOM 877 C CA . ASP A 1 114 ? -5.863 -4.096 18.322 1.00 95.38 114 ASP A CA 1
ATOM 878 C C . ASP A 1 114 ? -6.441 -4.002 16.900 1.00 95.38 114 ASP A C 1
ATOM 880 O O . ASP A 1 114 ? -7.577 -3.568 16.733 1.00 95.38 114 ASP A O 1
ATOM 884 N N . LEU A 1 115 ? -5.697 -4.421 15.871 1.00 96.69 115 LEU A N 1
ATOM 885 C CA . LEU A 1 115 ? -6.151 -4.440 14.477 1.00 96.69 115 LEU A CA 1
ATOM 886 C C . LEU A 1 115 ? -5.597 -5.638 13.703 1.00 96.69 115 LEU A C 1
ATOM 888 O O . LEU A 1 115 ? -4.613 -6.260 14.098 1.00 96.69 115 LEU A O 1
ATOM 892 N N . VAL A 1 116 ? -6.193 -5.922 12.544 1.00 97.50 116 VAL A N 1
ATOM 893 C CA . VAL A 1 116 ? -5.633 -6.879 11.581 1.00 97.50 116 VAL A CA 1
ATOM 894 C C . VAL A 1 116 ? -4.814 -6.123 10.539 1.00 97.50 116 VAL A C 1
ATOM 896 O O . VAL A 1 116 ? -5.369 -5.373 9.733 1.00 97.50 116 VAL A O 1
ATOM 899 N N . PHE A 1 117 ? -3.493 -6.322 10.532 1.00 97.69 117 PHE A N 1
ATOM 900 C CA . PHE A 1 117 ? -2.607 -5.710 9.542 1.00 97.69 117 PHE A CA 1
ATOM 901 C C . PHE A 1 117 ? -2.321 -6.675 8.391 1.00 97.69 117 PHE A C 1
ATOM 903 O O . PHE A 1 117 ? -1.690 -7.718 8.563 1.00 97.69 117 PHE A O 1
ATOM 910 N N . VAL A 1 118 ? -2.785 -6.318 7.197 1.00 97.75 118 VAL A N 1
ATOM 911 C CA . VAL A 1 118 ? -2.609 -7.106 5.977 1.00 97.75 118 VAL A CA 1
ATOM 912 C C . VAL A 1 118 ? -1.326 -6.672 5.274 1.00 97.75 118 VAL A C 1
ATOM 914 O O . VAL A 1 118 ? -1.114 -5.483 5.049 1.00 97.75 118 VAL A O 1
ATOM 917 N N . ARG A 1 119 ? -0.478 -7.639 4.903 1.00 97.06 119 ARG A N 1
ATOM 918 C CA . ARG A 1 119 ? 0.836 -7.434 4.264 1.00 97.06 119 ARG A CA 1
ATOM 919 C C . ARG A 1 119 ? 0.814 -7.831 2.777 1.00 97.06 119 ARG A C 1
ATOM 921 O O . ARG A 1 119 ? 1.329 -8.902 2.439 1.00 97.06 119 ARG A O 1
ATOM 928 N N . PRO A 1 120 ? 0.206 -7.024 1.882 1.00 96.44 120 PRO A N 1
ATOM 929 C CA . PRO A 1 120 ? 0.139 -7.345 0.455 1.00 96.44 120 PRO A CA 1
ATOM 930 C C . PRO A 1 120 ? 1.506 -7.366 -0.225 1.00 96.44 120 PRO A C 1
ATOM 932 O O . PRO A 1 120 ? 1.704 -8.109 -1.185 1.00 96.44 120 PRO A O 1
ATOM 935 N N . ASP A 1 121 ? 2.478 -6.643 0.320 1.00 96.31 121 ASP A N 1
ATOM 936 C CA . ASP A 1 121 ? 3.868 -6.717 -0.106 1.00 96.31 121 ASP A CA 1
ATOM 937 C C . ASP A 1 121 ? 4.457 -8.127 0.001 1.00 96.31 121 ASP A C 1
ATOM 939 O O . ASP A 1 121 ? 5.320 -8.462 -0.791 1.00 96.31 121 ASP A O 1
ATOM 943 N N . ARG A 1 122 ? 3.976 -9.010 0.887 1.00 95.62 122 ARG A N 1
ATOM 944 C CA . ARG A 1 122 ? 4.489 -10.395 0.967 1.00 95.62 122 ARG A CA 1
ATOM 945 C C . ARG A 1 122 ? 4.087 -11.276 -0.221 1.00 95.62 122 ARG A C 1
ATOM 947 O O . ARG A 1 122 ? 4.657 -12.350 -0.388 1.00 95.62 122 ARG A O 1
ATOM 954 N N . VAL A 1 123 ? 3.099 -10.852 -1.012 1.00 94.25 123 VAL A N 1
ATOM 955 C CA . VAL A 1 123 ? 2.729 -11.503 -2.283 1.00 94.25 123 VAL A CA 1
ATOM 956 C C . VAL A 1 123 ? 3.539 -10.948 -3.447 1.00 94.25 123 VAL A C 1
ATOM 958 O O . VAL A 1 123 ? 3.820 -11.666 -4.397 1.00 94.25 123 VAL A O 1
ATOM 961 N N . GLN A 1 124 ? 3.904 -9.670 -3.378 1.00 95.06 124 GLN A N 1
ATOM 962 C CA . GLN A 1 124 ? 4.667 -9.002 -4.427 1.00 95.06 124 GLN A CA 1
ATOM 963 C C . GLN A 1 124 ? 6.182 -9.188 -4.2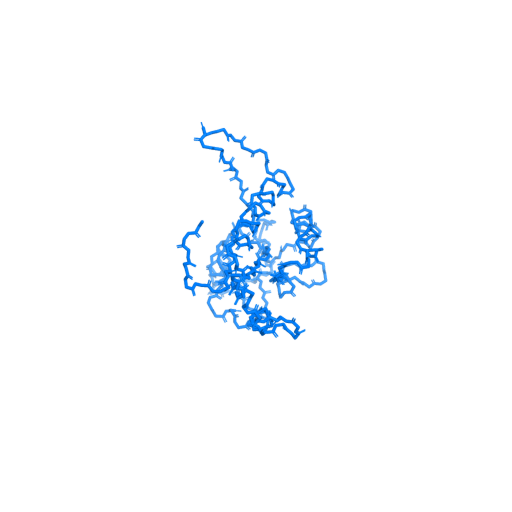66 1.00 95.06 124 GLN A C 1
ATOM 965 O O . GLN A 1 124 ? 6.925 -9.235 -5.246 1.00 95.06 124 GLN A O 1
ATOM 970 N N . CYS A 1 125 ? 6.646 -9.235 -3.022 1.00 95.56 125 CYS A N 1
ATOM 971 C CA . CYS A 1 125 ? 8.045 -9.181 -2.666 1.00 95.56 125 CYS A CA 1
ATOM 972 C C . CYS A 1 125 ? 8.529 -10.526 -2.130 1.00 95.56 125 CYS A C 1
ATOM 974 O O . CYS A 1 125 ? 8.027 -11.053 -1.132 1.00 95.56 125 CYS A O 1
ATOM 976 N N . HIS A 1 126 ? 9.568 -11.048 -2.770 1.00 90.19 126 HIS A N 1
ATOM 977 C CA . HIS A 1 126 ? 10.226 -12.292 -2.413 1.00 90.19 126 HIS A CA 1
ATOM 978 C C . HIS A 1 126 ? 11.736 -12.073 -2.396 1.00 90.19 126 HIS A C 1
ATOM 980 O O . HIS A 1 126 ? 12.288 -11.402 -3.264 1.00 90.19 126 HIS A O 1
ATOM 986 N N . GLN A 1 127 ? 12.405 -12.656 -1.398 1.00 89.75 127 GLN A N 1
ATOM 987 C CA . GLN A 1 127 ? 13.851 -12.513 -1.209 1.00 89.75 127 GLN A CA 1
ATOM 988 C C . GLN A 1 127 ? 14.266 -11.031 -1.129 1.00 89.75 127 GLN A C 1
ATOM 990 O O . GLN A 1 127 ? 13.883 -10.336 -0.187 1.00 89.75 127 GLN A O 1
ATOM 995 N N . ASP A 1 128 ? 15.050 -10.552 -2.089 1.00 94.81 128 ASP A N 1
ATOM 996 C CA . ASP A 1 128 ? 15.617 -9.211 -2.155 1.00 94.81 128 ASP A CA 1
ATOM 997 C C . ASP A 1 128 ? 14.893 -8.289 -3.151 1.00 94.81 128 ASP A C 1
ATOM 999 O O . ASP A 1 128 ? 15.383 -7.190 -3.424 1.00 94.81 128 ASP A O 1
ATOM 1003 N N . ARG A 1 129 ? 13.716 -8.683 -3.665 1.00 95.62 129 ARG A N 1
ATOM 1004 C CA . ARG A 1 129 ? 12.985 -7.942 -4.706 1.00 95.62 129 ARG A CA 1
ATOM 1005 C C . ARG A 1 129 ? 11.484 -7.850 -4.459 1.00 95.62 129 ARG A C 1
ATOM 1007 O O . ARG A 1 129 ? 10.879 -8.752 -3.892 1.00 95.62 129 ARG A O 1
ATOM 1014 N N . CYS A 1 130 ? 10.894 -6.763 -4.941 1.00 96.50 130 CYS A N 1
ATOM 1015 C CA . CYS A 1 130 ? 9.462 -6.551 -5.107 1.00 96.50 130 CYS A CA 1
ATOM 1016 C C . CYS A 1 130 ? 9.150 -6.514 -6.598 1.00 96.50 130 CYS A C 1
ATOM 1018 O O . CYS A 1 130 ? 9.440 -5.518 -7.257 1.00 96.50 130 CYS A O 1
ATOM 1020 N N . GLU A 1 131 ? 8.612 -7.605 -7.130 1.00 94.94 131 GLU A N 1
ATOM 1021 C CA . GLU A 1 131 ? 8.428 -7.787 -8.568 1.00 94.94 131 GLU A CA 1
ATOM 1022 C C . GLU A 1 131 ? 7.198 -7.016 -9.078 1.00 94.94 131 GLU A C 1
ATOM 1024 O O . GLU 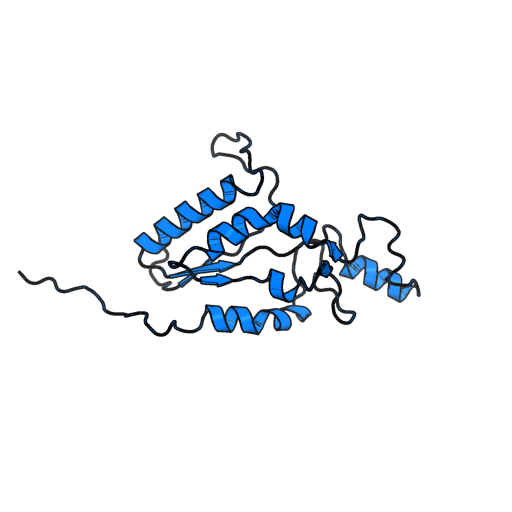A 1 131 ? 6.202 -6.833 -8.375 1.00 94.94 131 GLU A O 1
ATOM 1029 N N . PHE A 1 132 ? 7.254 -6.563 -10.328 1.00 94.69 132 PHE A N 1
ATOM 1030 C CA . PHE A 1 132 ? 6.114 -6.005 -11.068 1.00 94.69 132 PHE A CA 1
ATOM 1031 C C . PHE A 1 132 ? 5.665 -6.930 -12.205 1.00 94.69 132 PHE A C 1
ATOM 1033 O O . PHE A 1 132 ? 4.561 -6.768 -12.731 1.00 94.69 132 PHE A O 1
ATOM 1040 N N . LEU A 1 133 ? 6.503 -7.910 -12.558 1.00 91.62 133 LEU A N 1
ATOM 1041 C CA . LEU A 1 133 ? 6.195 -9.012 -13.460 1.00 91.62 133 LEU A CA 1
ATOM 1042 C C . LEU A 1 133 ? 6.374 -10.332 -12.713 1.00 91.62 133 LEU A C 1
ATOM 1044 O O . LEU A 1 133 ? 7.473 -10.643 -12.267 1.00 91.62 133 LEU A O 1
ATOM 1048 N N . VAL A 1 134 ? 5.315 -11.128 -12.610 1.00 89.62 134 VAL A N 1
ATOM 1049 C CA . VAL A 1 134 ? 5.355 -12.439 -11.950 1.00 89.62 134 VAL A CA 1
ATOM 1050 C C . VAL A 1 134 ? 4.828 -13.482 -12.918 1.00 89.62 134 VAL A C 1
ATOM 1052 O O . VAL A 1 134 ? 3.745 -13.322 -13.471 1.00 89.62 134 VAL A O 1
ATOM 1055 N N . ASP A 1 135 ? 5.610 -14.532 -13.168 1.00 88.31 135 ASP A N 1
ATOM 1056 C CA . ASP A 1 135 ? 5.279 -15.599 -14.126 1.00 88.31 135 ASP A CA 1
ATOM 1057 C C . ASP A 1 135 ? 4.953 -15.081 -15.545 1.00 88.31 135 ASP A C 1
ATOM 1059 O O . ASP A 1 135 ? 4.151 -15.664 -16.267 1.00 88.31 135 ASP A O 1
ATOM 1063 N N . GLY A 1 136 ? 5.554 -13.954 -15.951 1.00 86.75 136 GLY A N 1
ATOM 1064 C CA . GLY A 1 136 ? 5.291 -13.299 -17.241 1.00 86.75 136 GLY A CA 1
ATOM 1065 C C . GLY A 1 136 ? 4.059 -12.385 -17.265 1.00 86.75 136 GLY A C 1
ATOM 1066 O O . GLY A 1 136 ? 3.738 -11.824 -18.311 1.00 86.75 136 GLY A O 1
ATOM 1067 N N . HIS A 1 137 ? 3.386 -12.201 -16.129 1.00 90.56 137 HIS A N 1
ATOM 1068 C CA . HIS A 1 137 ? 2.201 -11.360 -15.994 1.00 90.56 137 HIS A CA 1
ATOM 1069 C C . HIS A 1 137 ? 2.531 -10.042 -15.293 1.00 90.56 137 HIS A C 1
ATOM 1071 O O . HIS A 1 137 ? 3.208 -10.034 -14.267 1.00 90.56 137 HIS A O 1
ATOM 1077 N N . ALA A 1 138 ? 2.016 -8.924 -15.810 1.00 93.50 138 ALA A N 1
ATOM 1078 C CA . ALA A 1 138 ? 2.120 -7.630 -15.140 1.00 93.50 138 ALA A CA 1
ATOM 1079 C C . ALA A 1 138 ? 1.167 -7.568 -13.945 1.00 93.50 138 ALA A C 1
ATOM 1081 O O . ALA A 1 138 ? -0.049 -7.623 -14.119 1.00 93.50 138 ALA A O 1
ATOM 1082 N N . LEU A 1 139 ? 1.724 -7.391 -12.743 1.00 95.62 139 LEU A N 1
ATOM 1083 C CA . LEU A 1 139 ? 0.937 -7.226 -11.518 1.00 95.62 139 LEU A CA 1
ATOM 1084 C C . LEU A 1 139 ? 0.110 -5.937 -11.515 1.00 95.62 139 LEU A C 1
ATOM 1086 O O . LEU A 1 139 ? -0.880 -5.858 -10.792 1.00 95.62 139 LEU A O 1
ATOM 1090 N N . PHE A 1 140 ? 0.493 -4.946 -12.322 1.00 96.00 140 PHE A N 1
ATOM 1091 C CA . PHE A 1 140 ? -0.138 -3.631 -12.393 1.00 96.00 140 PHE A CA 1
ATOM 1092 C C . PHE A 1 140 ? -0.757 -3.383 -13.770 1.00 96.00 140 PHE A C 1
ATOM 1094 O O . PHE A 1 140 ? -0.166 -3.714 -14.799 1.00 96.00 140 PHE A O 1
ATOM 1101 N N . ALA A 1 141 ? -1.949 -2.785 -13.784 1.00 95.06 141 ALA A N 1
ATOM 1102 C CA . ALA A 1 141 ? -2.622 -2.346 -15.007 1.00 95.06 141 ALA A CA 1
ATOM 1103 C C . ALA A 1 141 ? -2.031 -1.032 -15.545 1.00 95.06 141 ALA A C 1
ATOM 1105 O O . ALA A 1 141 ? -1.988 -0.816 -16.758 1.00 95.06 141 ALA A O 1
ATOM 1106 N N . ASP A 1 142 ? -1.568 -0.170 -14.642 1.00 92.25 142 ASP A N 1
ATOM 1107 C CA . ASP A 1 142 ? -0.922 1.106 -14.936 1.00 92.25 142 ASP A CA 1
ATOM 1108 C C . ASP A 1 142 ? 0.293 1.327 -14.012 1.00 92.25 142 ASP A C 1
ATOM 1110 O O . ASP A 1 142 ? 0.969 0.370 -13.642 1.00 92.25 142 ASP A O 1
ATOM 1114 N N . ASP A 1 143 ? 0.636 2.578 -13.715 1.00 92.00 143 ASP A N 1
ATOM 1115 C CA . ASP A 1 143 ? 1.772 2.945 -12.872 1.00 92.00 143 ASP A CA 1
ATOM 1116 C C . ASP A 1 143 ? 1.530 2.765 -11.364 1.00 92.00 143 ASP A C 1
ATOM 1118 O O . ASP A 1 143 ? 2.499 2.795 -10.601 1.00 92.00 143 ASP A O 1
ATOM 1122 N N . THR A 1 144 ? 0.280 2.565 -10.927 1.00 91.69 144 THR A N 1
ATOM 1123 C CA . THR A 1 144 ? -0.095 2.569 -9.499 1.00 91.69 144 THR A CA 1
ATOM 1124 C C . THR A 1 144 ? -1.165 1.544 -9.096 1.00 91.69 144 THR A C 1
ATOM 1126 O O . THR A 1 144 ? -1.221 1.153 -7.931 1.00 91.69 144 THR A O 1
ATOM 1129 N N . HIS A 1 145 ? -1.992 1.050 -10.019 1.00 94.69 145 HIS A N 1
ATOM 1130 C CA . HIS A 1 145 ? -3.102 0.138 -9.737 1.00 94.69 145 HIS A CA 1
ATOM 1131 C C . HIS A 1 145 ? -2.773 -1.312 -10.091 1.00 94.69 145 HIS A C 1
ATOM 1133 O O . HIS A 1 145 ? -2.346 -1.617 -11.208 1.00 94.69 145 HIS A O 1
ATOM 1139 N N . LEU A 1 146 ? -3.064 -2.228 -9.161 1.00 95.12 146 LEU A N 1
ATOM 1140 C CA . LEU A 1 146 ? -2.992 -3.667 -9.412 1.00 95.12 146 LEU A CA 1
ATOM 1141 C C . LEU A 1 146 ? -3.936 -4.072 -10.551 1.00 95.12 146 LEU A C 1
ATOM 1143 O O . LEU A 1 146 ? -5.077 -3.615 -10.641 1.00 95.12 146 LEU A O 1
ATOM 1147 N N . ALA A 1 147 ? -3.466 -4.967 -11.413 1.00 95.75 147 ALA A N 1
ATOM 1148 C CA . ALA A 1 147 ? -4.260 -5.519 -12.492 1.00 95.75 147 ALA A CA 1
ATOM 1149 C C . ALA A 1 147 ? -5.375 -6.410 -11.932 1.00 95.75 147 ALA A C 1
ATOM 1151 O O . ALA A 1 147 ? -5.132 -7.304 -11.122 1.00 95.75 147 ALA A O 1
ATOM 1152 N N . ALA A 1 148 ? -6.604 -6.219 -12.423 1.00 95.94 148 ALA A N 1
ATOM 1153 C CA . ALA A 1 148 ? -7.757 -7.021 -12.007 1.00 95.94 148 ALA A CA 1
ATOM 1154 C C . ALA A 1 148 ? -7.515 -8.535 -12.174 1.00 95.94 148 ALA A C 1
ATOM 1156 O O . ALA A 1 148 ? -7.920 -9.326 -11.324 1.00 95.94 148 ALA A O 1
ATOM 1157 N N . GLY A 1 149 ? -6.808 -8.923 -13.244 1.00 95.31 149 GLY A N 1
ATOM 1158 C CA . GLY A 1 149 ? -6.442 -10.311 -13.536 1.00 95.31 149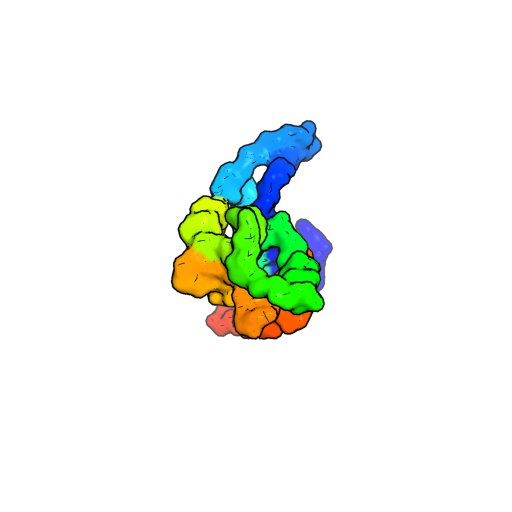 GLY A CA 1
ATOM 1159 C C . GLY A 1 149 ? -5.477 -10.942 -12.530 1.00 95.31 149 GLY A C 1
ATOM 1160 O O . GLY A 1 149 ? -5.416 -12.161 -12.456 1.00 95.31 149 GLY A O 1
ATOM 1161 N N . GLU A 1 150 ? -4.789 -10.143 -11.713 1.00 96.44 150 GLU A N 1
ATOM 1162 C CA . GLU A 1 150 ? -3.775 -10.613 -10.762 1.00 96.44 150 GLU A CA 1
ATOM 1163 C C . GLU A 1 150 ? -4.272 -10.587 -9.304 1.00 96.44 150 GLU A C 1
ATOM 1165 O O . GLU A 1 150 ? -3.602 -11.091 -8.402 1.00 96.44 150 GLU A O 1
ATOM 1170 N N . LEU A 1 151 ? -5.488 -10.080 -9.048 1.00 95.12 151 LEU A N 1
ATOM 1171 C CA . LEU A 1 151 ? -6.059 -9.987 -7.695 1.00 95.12 151 LEU A CA 1
ATOM 1172 C C . LEU A 1 151 ? -6.220 -11.351 -7.004 1.00 95.12 151 LEU A C 1
ATOM 1174 O O . LEU A 1 151 ? -6.237 -11.420 -5.774 1.00 95.12 151 LEU A O 1
ATOM 1178 N N . PHE A 1 152 ? -6.297 -12.451 -7.764 1.00 96.19 152 PHE A N 1
ATOM 1179 C CA . PHE A 1 152 ? -6.364 -13.801 -7.194 1.00 96.19 152 PHE A CA 1
ATOM 1180 C C . PHE A 1 152 ? -5.142 -14.131 -6.327 1.00 96.19 152 PHE A C 1
ATOM 1182 O O . PHE A 1 152 ? -5.290 -14.853 -5.342 1.00 96.19 152 PHE A O 1
ATOM 1189 N N . ARG A 1 153 ? -3.966 -13.562 -6.633 1.00 96.25 153 ARG A N 1
ATOM 1190 C CA . ARG A 1 153 ? -2.734 -13.760 -5.852 1.00 96.25 153 ARG A CA 1
ATOM 1191 C C . ARG A 1 153 ? -2.866 -13.227 -4.429 1.00 96.25 153 ARG A C 1
ATOM 1193 O O . ARG A 1 153 ? -2.237 -13.744 -3.512 1.00 96.25 153 ARG A O 1
ATOM 1200 N N . TYR A 1 154 ? -3.726 -12.228 -4.235 1.00 95.50 154 TYR A N 1
ATOM 1201 C CA . TYR A 1 154 ? -3.934 -11.583 -2.946 1.00 95.50 154 TYR A CA 1
ATOM 1202 C C . TYR A 1 154 ? -5.088 -12.190 -2.144 1.00 95.50 154 TYR A C 1
ATOM 1204 O O . TYR A 1 154 ? -5.229 -11.908 -0.959 1.00 95.50 154 TYR A O 1
ATOM 1212 N N . ARG A 1 155 ? -5.917 -13.041 -2.755 1.00 94.94 155 ARG A N 1
ATOM 1213 C CA . ARG A 1 155 ? -7.152 -13.559 -2.151 1.00 94.94 155 ARG A CA 1
ATOM 1214 C C . ARG A 1 155 ? -6.940 -14.144 -0.753 1.00 94.94 155 ARG A C 1
ATOM 1216 O O . ARG A 1 155 ? -7.637 -13.750 0.178 1.00 94.94 155 ARG A O 1
ATOM 1223 N N . ALA A 1 156 ? -5.961 -15.036 -0.603 1.00 94.69 156 ALA A N 1
ATOM 1224 C CA . ALA A 1 156 ? -5.757 -15.783 0.636 1.00 94.69 156 ALA A CA 1
ATOM 1225 C C . ALA A 1 156 ? -5.496 -14.874 1.850 1.00 94.69 156 ALA A C 1
ATOM 1227 O O . ALA A 1 156 ? -5.985 -15.154 2.942 1.00 94.69 156 ALA A O 1
ATOM 1228 N N . MET A 1 157 ? -4.772 -13.760 1.675 1.00 93.62 157 MET A N 1
ATOM 1229 C CA . MET A 1 157 ? -4.492 -12.854 2.796 1.00 93.62 157 MET A CA 1
ATOM 1230 C C . MET A 1 157 ? -5.738 -12.082 3.236 1.00 93.62 157 MET A C 1
ATOM 1232 O O . MET A 1 157 ? -5.925 -11.848 4.426 1.00 93.62 157 MET A O 1
ATOM 1236 N N . PHE A 1 158 ? -6.597 -11.700 2.288 1.00 91.75 158 PHE A N 1
ATOM 1237 C CA . PHE A 1 158 ? -7.835 -10.992 2.595 1.00 91.75 158 PHE A CA 1
ATOM 1238 C C . PHE A 1 158 ? -8.872 -11.929 3.209 1.00 91.75 158 PHE A C 1
ATOM 1240 O O . PHE A 1 158 ? -9.527 -11.552 4.175 1.00 91.75 158 PHE A O 1
ATOM 1247 N N . GLU A 1 159 ? -8.978 -13.164 2.718 1.00 93.81 159 GLU A N 1
ATOM 1248 C CA . GLU A 1 159 ? -9.823 -14.195 3.333 1.00 93.81 159 GLU A CA 1
ATOM 1249 C C . GLU A 1 159 ? -9.379 -14.489 4.776 1.00 93.81 159 GLU A C 1
ATOM 1251 O O . GLU A 1 159 ? -10.215 -14.546 5.680 1.00 93.81 159 GLU A O 1
ATOM 1256 N N . ALA A 1 160 ? -8.068 -14.584 5.023 1.00 92.44 160 ALA A N 1
ATOM 1257 C CA . ALA A 1 160 ? -7.527 -14.736 6.373 1.00 92.44 160 ALA A CA 1
ATOM 1258 C C . ALA A 1 160 ? -7.839 -13.523 7.267 1.00 92.44 160 ALA A C 1
ATOM 1260 O O . ALA A 1 160 ? -8.204 -13.696 8.427 1.00 92.44 160 ALA A O 1
ATOM 1261 N N . ALA A 1 161 ? -7.741 -12.303 6.731 1.00 91.88 161 ALA A N 1
ATOM 1262 C CA . ALA A 1 161 ? -8.004 -11.076 7.480 1.00 91.88 161 ALA A CA 1
ATOM 1263 C C . ALA A 1 161 ? -9.486 -10.875 7.834 1.00 91.88 161 ALA A C 1
ATOM 1265 O O . ALA A 1 161 ? -9.797 -10.266 8.855 1.00 91.88 161 ALA A O 1
ATOM 1266 N N . LEU A 1 162 ? -10.391 -11.376 6.991 1.00 90.56 162 LEU A N 1
ATOM 1267 C CA . LEU A 1 162 ? -11.843 -11.284 7.173 1.00 90.56 162 LEU A CA 1
ATOM 1268 C C . LEU A 1 162 ? -12.426 -12.440 7.993 1.00 90.56 162 LEU A C 1
ATOM 1270 O O . LEU A 1 162 ? -13.594 -12.393 8.378 1.00 90.56 162 LEU A O 1
ATOM 1274 N N . SER A 1 163 ? -11.641 -13.487 8.243 1.00 85.31 163 SER A N 1
ATOM 1275 C CA . SER A 1 163 ? -12.095 -14.632 9.025 1.00 85.31 163 SER A CA 1
ATOM 1276 C C . SER A 1 163 ? -12.276 -14.242 10.500 1.00 85.31 163 SER A C 1
ATOM 1278 O O . SER A 1 163 ? -11.423 -13.542 11.052 1.00 85.31 163 SER A O 1
ATOM 1280 N N . PRO A 1 164 ? -13.352 -14.696 11.173 1.00 69.25 164 PRO A N 1
ATOM 1281 C CA . PRO A 1 164 ? -13.558 -14.414 12.589 1.00 69.25 164 PRO A CA 1
ATOM 1282 C C . PRO A 1 164 ? -12.356 -14.876 13.420 1.00 69.25 164 PRO A C 1
ATOM 1284 O O . PRO A 1 164 ? -11.990 -16.052 13.389 1.00 69.25 164 PRO A O 1
ATOM 1287 N N . GLN A 1 165 ? -11.749 -13.962 14.179 1.00 58.38 165 GLN A N 1
ATOM 1288 C CA . GLN A 1 165 ? -10.662 -14.308 15.094 1.00 58.38 165 GLN A CA 1
ATOM 1289 C C . GLN A 1 165 ? -11.214 -15.200 16.225 1.00 58.38 165 GLN A C 1
ATOM 1291 O O . GLN A 1 165 ? -12.174 -14.801 16.901 1.00 58.38 165 GLN A O 1
ATOM 1296 N N . PRO A 1 166 ? -10.646 -16.396 16.470 1.00 43.94 166 PRO A N 1
ATOM 1297 C CA . PRO A 1 166 ? -11.075 -17.254 17.567 1.00 43.94 166 PRO A CA 1
ATOM 1298 C C . PRO A 1 166 ? -10.748 -16.576 18.907 1.00 43.94 166 PRO A C 1
ATOM 1300 O O . PRO A 1 166 ? -9.601 -16.545 19.337 1.00 43.94 166 PRO A O 1
ATOM 1303 N N . GLY A 1 167 ? -11.768 -15.996 19.550 1.00 49.44 167 GLY A N 1
ATOM 1304 C CA . GLY A 1 167 ? -11.642 -15.264 20.820 1.00 49.44 167 GLY A CA 1
ATOM 1305 C C . GLY A 1 167 ? -12.348 -13.904 20.860 1.00 49.44 167 GLY A C 1
ATOM 1306 O O . GLY A 1 167 ? -12.492 -13.330 21.940 1.00 49.44 167 GLY A O 1
ATOM 1307 N N . GLY A 1 168 ? -12.845 -13.406 19.721 1.00 45.00 168 GLY A N 1
ATOM 1308 C CA . GLY A 1 168 ? -13.685 -12.208 19.656 1.00 45.00 168 GLY A CA 1
ATOM 1309 C C . GLY A 1 168 ? -15.030 -12.444 20.341 1.00 45.00 168 GLY A C 1
ATOM 1310 O O . GLY A 1 168 ? -15.984 -12.924 19.733 1.00 45.00 168 GLY A O 1
ATOM 1311 N N . THR A 1 169 ? -15.111 -12.145 21.634 1.00 40.91 169 THR A N 1
ATOM 1312 C CA . THR A 1 169 ? -16.368 -12.181 22.379 1.00 40.91 169 THR A CA 1
ATOM 1313 C C . THR A 1 169 ? -17.286 -11.071 21.871 1.00 40.91 169 THR A C 1
ATOM 1315 O O . THR A 1 169 ? -17.215 -9.928 22.311 1.00 40.91 169 THR A O 1
ATOM 1318 N N . ASN A 1 170 ? -18.210 -11.429 20.977 1.00 42.09 170 ASN A N 1
ATOM 1319 C CA . ASN A 1 170 ? -19.438 -10.677 20.712 1.00 42.09 170 ASN A CA 1
ATOM 1320 C C . ASN A 1 170 ? -20.377 -10.772 21.929 1.00 42.09 170 ASN A C 1
ATOM 1322 O O . ASN A 1 170 ? -21.462 -11.344 21.859 1.00 42.09 170 ASN A O 1
ATOM 1326 N N . ALA A 1 171 ? -19.945 -10.255 23.079 1.00 36.94 171 ALA A N 1
ATOM 1327 C CA . ALA A 1 171 ? -20.808 -10.096 24.238 1.00 36.94 171 ALA A CA 1
ATOM 1328 C C . ALA A 1 171 ? -21.266 -8.631 24.304 1.00 36.94 171 ALA A C 1
ATOM 1330 O O . ALA A 1 171 ? -20.454 -7.757 24.622 1.00 36.94 171 ALA A O 1
ATOM 1331 N N . PRO A 1 172 ? -22.546 -8.323 24.029 1.00 40.56 172 PRO A N 1
ATOM 1332 C CA . PRO A 1 172 ? -23.067 -6.986 24.258 1.00 40.56 172 PRO A CA 1
ATOM 1333 C C . PRO A 1 172 ? -23.050 -6.713 25.766 1.00 40.56 172 PRO A C 1
ATOM 1335 O O . PRO A 1 172 ? -23.828 -7.287 26.526 1.00 40.56 172 PRO A O 1
ATOM 1338 N N . ARG A 1 173 ? -22.167 -5.820 26.227 1.00 45.41 173 ARG A N 1
ATOM 1339 C CA . ARG A 1 173 ? -22.254 -5.261 27.584 1.00 45.41 173 ARG A CA 1
ATOM 1340 C C . ARG A 1 173 ? -23.331 -4.181 27.616 1.00 45.41 173 ARG A C 1
ATOM 1342 O O . ARG A 1 173 ? -23.041 -2.996 27.727 1.00 45.41 173 ARG A O 1
ATOM 1349 N N . HIS A 1 174 ? -24.585 -4.606 27.556 1.00 48.78 174 HIS A N 1
ATOM 1350 C CA . HIS A 1 174 ? -25.688 -3.826 28.099 1.00 48.78 174 HIS A CA 1
ATOM 1351 C C . HIS A 1 174 ? -26.390 -4.651 29.168 1.00 48.78 174 HIS A C 1
ATOM 1353 O O . HIS A 1 174 ? -27.303 -5.423 28.901 1.00 48.78 174 HIS A O 1
ATOM 1359 N N . ALA A 1 175 ? -25.941 -4.451 30.402 1.00 38.03 175 ALA A N 1
ATOM 1360 C CA . ALA A 1 175 ? -26.776 -4.629 31.572 1.00 38.03 175 ALA A CA 1
ATOM 1361 C C . ALA A 1 175 ? -26.878 -3.262 32.251 1.00 38.03 175 ALA A C 1
ATOM 1363 O O . ALA A 1 175 ? -26.085 -2.917 33.121 1.00 38.03 175 ALA A O 1
ATOM 1364 N N . THR A 1 176 ? -27.835 -2.458 31.797 1.00 48.03 176 THR A N 1
ATOM 1365 C CA . THR A 1 176 ? -28.520 -1.518 32.681 1.00 48.03 176 THR A CA 1
ATOM 1366 C C . THR A 1 176 ? -29.375 -2.345 33.631 1.00 48.03 176 THR A C 1
ATOM 1368 O O . THR A 1 176 ? -30.254 -3.076 33.170 1.00 48.03 176 THR A O 1
ATOM 1371 N N . ARG A 1 177 ? -29.129 -2.236 34.935 1.00 40.69 177 ARG A N 1
ATOM 1372 C CA . ARG A 1 177 ? -30.157 -2.442 35.953 1.00 40.69 177 ARG A CA 1
ATOM 1373 C C . ARG A 1 177 ? -29.953 -1.427 37.071 1.00 40.69 177 ARG A C 1
ATOM 1375 O O . ARG A 1 177 ? -28.864 -1.351 37.634 1.00 40.69 177 ARG A O 1
ATOM 1382 N N . ASP A 1 178 ? -31.022 -0.658 37.232 1.00 51.91 178 ASP A N 1
ATOM 1383 C CA . ASP A 1 178 ? -31.502 0.123 38.375 1.00 51.91 178 ASP A CA 1
ATOM 1384 C C . ASP A 1 178 ? -31.002 -0.325 39.757 1.00 51.91 178 ASP A C 1
ATOM 1386 O O . ASP A 1 178 ? -30.931 -1.555 40.002 1.00 51.91 178 ASP A O 1
#

pLDDT: mean 87.11, std 15.13, range [36.94, 98.12]

Secondary structure (DSSP, 8-state):
---TT-SEEEE---S----EE-TT-PEE--GGGHHHHHHHHHHHHHHHHTT-EEEEE------SS-HHHHHHHHHHTT--TT---SGGG-SEEEHHHHHHHHHHHHHHHHT-SSSEEE-THHHHEETTEEESEETTEESBSSSSSBPGGGGGGGHHHHHHHHSPPTT-----------